Protein AF-A0A288GSU3-F1 (afdb_monomer_lite)

Structure (mmCIF, N/CA/C/O backbone):
data_AF-A0A288GSU3-F1
#
_entry.id   AF-A0A288GSU3-F1
#
loop_
_atom_site.group_PDB
_atom_site.id
_atom_site.type_symbol
_atom_site.label_atom_id
_atom_site.label_alt_id
_atom_site.label_comp_id
_atom_site.label_asym_id
_atom_site.label_entity_id
_atom_site.label_seq_id
_atom_site.pdbx_PDB_ins_code
_atom_site.Cartn_x
_atom_site.Cartn_y
_atom_site.Cartn_z
_atom_site.occupancy
_atom_site.B_iso_or_equiv
_atom_site.auth_seq_id
_atom_site.auth_comp_id
_atom_site.auth_asym_id
_atom_site.auth_atom_id
_atom_site.pdbx_PDB_model_num
ATOM 1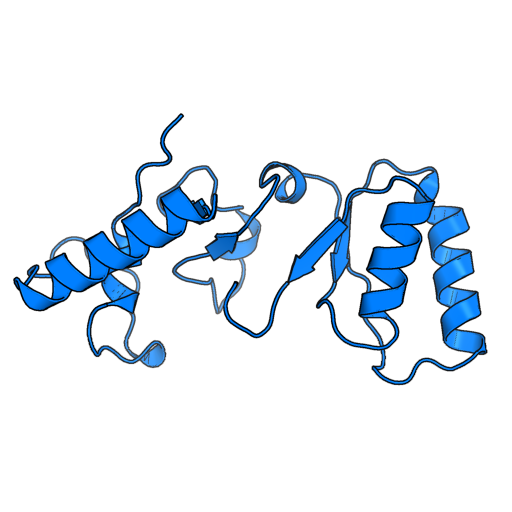 N N . MET A 1 1 ? -7.858 -5.403 -21.710 1.00 29.98 1 MET A N 1
ATOM 2 C CA . MET A 1 1 ? -7.181 -4.392 -22.547 1.00 29.98 1 MET A CA 1
ATOM 3 C C . MET A 1 1 ? -5.719 -4.444 -22.146 1.00 29.98 1 MET A C 1
ATOM 5 O O . MET A 1 1 ? -5.444 -4.229 -20.976 1.00 29.98 1 MET A O 1
ATOM 9 N N . LEU A 1 2 ? -4.833 -4.913 -23.029 1.00 31.41 2 LEU A N 1
ATOM 10 C CA . LEU A 1 2 ? -3.408 -5.083 -22.721 1.00 31.41 2 LEU A CA 1
ATOM 11 C C . LEU A 1 2 ? -2.833 -3.710 -22.370 1.00 31.41 2 LEU A C 1
ATOM 13 O O . LEU A 1 2 ? -2.720 -2.857 -23.247 1.00 31.41 2 LEU A O 1
ATOM 17 N N . MET A 1 3 ? -2.543 -3.486 -21.086 1.00 39.78 3 MET A N 1
ATOM 18 C CA . MET A 1 3 ? -1.780 -2.323 -20.653 1.00 39.78 3 MET A CA 1
ATOM 19 C C . MET A 1 3 ? -0.455 -2.364 -21.410 1.00 39.78 3 MET A C 1
ATOM 21 O O . MET A 1 3 ? 0.293 -3.337 -21.323 1.00 39.78 3 MET A O 1
ATOM 25 N N . SER A 1 4 ? -0.229 -1.347 -22.236 1.00 42.09 4 SER A N 1
ATOM 26 C CA . SER A 1 4 ? 1.038 -1.137 -22.921 1.00 42.09 4 SER A CA 1
ATOM 27 C C . SER A 1 4 ? 2.122 -1.084 -21.848 1.00 42.09 4 SER A C 1
ATOM 29 O O . SER A 1 4 ? 2.159 -0.125 -21.087 1.00 42.09 4 SER A O 1
ATOM 31 N N . PHE A 1 5 ? 2.969 -2.116 -21.755 1.00 50.28 5 PHE A N 1
ATOM 32 C CA . PHE A 1 5 ? 4.137 -2.127 -20.873 1.00 50.28 5 PHE A CA 1
ATOM 33 C C . PHE A 1 5 ? 5.085 -1.014 -21.332 1.00 50.28 5 PHE A C 1
ATOM 35 O O . PHE A 1 5 ? 5.924 -1.199 -22.216 1.00 50.28 5 PHE A O 1
ATOM 42 N N . SER A 1 6 ? 4.871 0.173 -20.781 1.00 48.19 6 SER A N 1
ATOM 43 C CA . SER A 1 6 ? 5.538 1.413 -21.138 1.00 48.19 6 SER A CA 1
ATOM 44 C C . SER A 1 6 ? 7.033 1.353 -20.821 1.00 48.19 6 SER A C 1
ATOM 46 O O . SER A 1 6 ? 7.544 0.504 -20.081 1.00 48.19 6 SER A O 1
ATOM 48 N N . LYS A 1 7 ? 7.768 2.271 -21.453 1.00 45.38 7 LYS A N 1
ATOM 49 C CA . LYS A 1 7 ? 9.229 2.273 -21.551 1.00 45.38 7 LYS A CA 1
ATOM 50 C C . LYS A 1 7 ? 9.975 2.354 -20.202 1.00 45.38 7 LYS A C 1
ATOM 52 O O . LYS A 1 7 ? 11.188 2.186 -20.177 1.00 45.38 7 LYS A O 1
ATOM 57 N N . ALA A 1 8 ? 9.325 2.560 -19.057 1.00 48.03 8 ALA A N 1
ATOM 58 C CA . ALA A 1 8 ? 10.066 2.624 -17.793 1.00 48.03 8 ALA A CA 1
ATOM 59 C C . ALA A 1 8 ? 10.455 1.241 -17.223 1.00 48.03 8 ALA A C 1
ATOM 61 O O . ALA A 1 8 ? 11.433 1.153 -16.480 1.00 48.03 8 ALA A O 1
ATOM 62 N N . MET A 1 9 ? 9.802 0.149 -17.654 1.00 49.06 9 MET A N 1
ATOM 63 C CA . MET A 1 9 ? 10.246 -1.233 -17.372 1.00 49.06 9 MET A CA 1
ATOM 64 C C . MET A 1 9 ? 11.693 -1.497 -17.827 1.00 49.06 9 MET A C 1
ATOM 66 O O . MET A 1 9 ? 12.380 -2.355 -17.270 1.00 49.06 9 MET A O 1
ATOM 70 N N . TYR A 1 10 ? 12.180 -0.738 -18.816 1.00 53.28 10 TYR A N 1
ATOM 71 C CA . TYR A 1 10 ? 13.534 -0.865 -19.351 1.00 53.28 10 TYR A CA 1
ATOM 72 C C . TYR A 1 10 ? 14.632 -0.524 -18.327 1.00 53.28 10 TYR A C 1
ATOM 74 O O . TYR A 1 10 ? 15.708 -1.117 -18.378 1.00 53.28 10 TYR A O 1
ATOM 82 N N . TYR A 1 11 ? 14.363 0.351 -17.353 1.00 49.72 11 TYR A N 1
ATOM 83 C CA . TYR A 1 11 ? 15.368 0.781 -16.374 1.00 49.72 11 TYR A CA 1
ATOM 84 C C . TYR A 1 11 ? 15.712 -0.265 -15.319 1.00 49.72 11 TYR A C 1
ATOM 86 O O . TYR A 1 11 ? 16.853 -0.325 -14.869 1.00 49.72 11 TYR A O 1
ATOM 94 N N . SER A 1 12 ? 14.755 -1.123 -14.957 1.00 46.75 12 SER A N 1
ATOM 95 C CA . SER A 1 12 ? 14.984 -2.202 -13.988 1.00 46.75 12 SER A CA 1
ATOM 96 C C . SER A 1 12 ? 15.883 -3.317 -14.542 1.00 46.75 12 SER A C 1
ATOM 98 O O . SER A 1 12 ? 16.380 -4.134 -13.769 1.00 46.75 12 SER A O 1
ATOM 100 N N . ALA A 1 13 ? 16.054 -3.395 -15.867 1.00 43.34 13 ALA A N 1
ATOM 101 C CA . ALA A 1 13 ? 16.795 -4.460 -16.543 1.00 43.34 13 ALA A CA 1
ATOM 102 C C . ALA A 1 13 ? 18.254 -4.087 -16.871 1.00 43.34 13 ALA A C 1
ATOM 104 O O . ALA A 1 13 ? 19.098 -4.977 -17.041 1.00 43.34 13 ALA A O 1
ATOM 105 N N . SER A 1 14 ? 18.552 -2.792 -16.969 1.00 47.44 14 SER A N 1
ATOM 106 C CA . SER A 1 14 ? 19.911 -2.255 -17.062 1.00 47.44 14 SER A CA 1
ATOM 107 C C . SER A 1 14 ? 20.579 -2.243 -15.684 1.00 47.44 14 SER A C 1
ATOM 109 O O . SER A 1 14 ? 19.908 -1.964 -14.697 1.00 47.44 14 SER A O 1
ATOM 111 N N . ASP A 1 15 ? 21.890 -2.494 -15.602 1.00 54.81 15 ASP A N 1
ATOM 112 C CA . ASP A 1 15 ? 22.685 -2.464 -14.354 1.00 54.81 15 ASP A CA 1
ATOM 113 C C . ASP A 1 15 ? 22.872 -1.030 -13.789 1.00 54.81 15 ASP A C 1
ATOM 115 O O . ASP A 1 15 ? 23.926 -0.672 -13.268 1.00 54.81 15 ASP A O 1
ATOM 119 N N . ILE A 1 16 ? 21.855 -0.179 -13.933 1.00 53.25 16 ILE A N 1
ATOM 120 C CA . ILE A 1 16 ? 21.817 1.206 -13.472 1.00 53.25 16 ILE A CA 1
ATOM 121 C C . ILE A 1 16 ? 21.302 1.202 -12.035 1.00 53.25 16 ILE A C 1
ATOM 123 O O . ILE A 1 16 ? 20.262 0.610 -11.733 1.00 53.25 16 ILE A O 1
ATOM 127 N N . LYS A 1 17 ? 22.007 1.878 -11.123 1.00 50.41 17 LYS A N 1
ATOM 128 C CA . LYS A 1 17 ? 21.503 2.033 -9.752 1.00 50.41 17 LYS A CA 1
ATOM 129 C C . LYS A 1 17 ? 20.256 2.912 -9.775 1.00 50.41 17 LYS A C 1
ATOM 131 O O . LYS A 1 17 ? 20.236 3.934 -10.449 1.00 50.41 17 LYS A O 1
ATOM 136 N N . ILE A 1 18 ? 19.243 2.587 -8.969 1.00 50.94 18 ILE A N 1
ATOM 137 C CA . ILE A 1 18 ? 18.005 3.389 -8.865 1.00 50.94 18 ILE A CA 1
ATOM 138 C C . ILE A 1 18 ? 18.305 4.875 -8.573 1.00 50.94 18 ILE A C 1
ATOM 140 O O . ILE A 1 18 ? 17.615 5.755 -9.075 1.00 50.94 18 ILE A O 1
ATOM 144 N N . SER A 1 19 ? 19.378 5.164 -7.827 1.00 50.50 19 SER A N 1
ATOM 145 C CA . SER A 1 19 ? 19.860 6.524 -7.533 1.00 50.50 19 SER A CA 1
ATOM 146 C C . SER A 1 19 ? 20.365 7.311 -8.748 1.00 50.50 19 SER A C 1
ATOM 148 O O . SER A 1 19 ? 20.511 8.526 -8.674 1.00 50.50 19 SER A O 1
ATOM 150 N N . GLU A 1 20 ? 20.699 6.625 -9.837 1.00 47.84 20 GLU A N 1
ATOM 151 C CA . GLU A 1 20 ? 21.232 7.199 -11.078 1.00 47.84 20 GLU A CA 1
ATOM 152 C C . GLU A 1 20 ? 20.132 7.417 -12.124 1.00 47.84 20 GLU A C 1
ATOM 154 O O . GLU A 1 20 ? 20.369 8.063 -13.148 1.00 47.84 20 GLU A O 1
ATOM 159 N N . LEU A 1 21 ? 18.920 6.921 -11.854 1.00 52.62 21 LEU A N 1
ATOM 160 C CA . LEU A 1 21 ? 17.750 7.197 -12.670 1.00 52.62 21 LEU A CA 1
ATOM 161 C C . LEU A 1 21 ? 17.436 8.694 -12.586 1.00 52.62 21 LEU A C 1
ATOM 163 O O . LEU A 1 21 ? 17.254 9.249 -11.502 1.00 52.62 21 LEU A O 1
ATOM 167 N N . ARG A 1 22 ? 17.390 9.349 -13.746 1.00 49.19 22 ARG A N 1
ATOM 168 C CA . ARG A 1 22 ? 16.882 10.715 -13.913 1.00 49.19 22 ARG A CA 1
ATOM 169 C C . ARG A 1 22 ? 15.545 10.650 -14.656 1.00 49.19 22 ARG A C 1
ATOM 171 O O . ARG A 1 22 ? 15.357 9.716 -15.439 1.00 49.19 22 ARG A O 1
ATOM 178 N N . PRO A 1 23 ? 14.645 11.636 -14.476 1.00 43.50 23 PRO A N 1
ATOM 179 C CA . PRO A 1 23 ? 13.498 11.808 -15.359 1.00 43.50 23 PRO A CA 1
ATOM 180 C C . PRO A 1 23 ? 13.979 11.802 -16.812 1.00 43.50 23 PRO A C 1
ATOM 182 O O . PRO A 1 23 ? 14.905 12.532 -17.170 1.00 43.50 23 PRO A O 1
ATOM 185 N N . LEU A 1 24 ? 13.402 10.911 -17.608 1.00 46.25 24 LEU A N 1
ATOM 186 C CA . LEU A 1 24 ? 13.817 10.623 -18.973 1.00 46.25 24 LEU A CA 1
ATOM 187 C C . LEU A 1 24 ? 13.867 11.891 -19.840 1.00 46.25 24 LEU A C 1
ATOM 189 O O . LEU A 1 24 ? 12.851 12.549 -20.045 1.00 46.25 24 LEU A O 1
ATOM 193 N N . GLN A 1 25 ? 15.021 12.158 -20.453 1.00 41.12 25 GLN A N 1
ATOM 194 C CA . GLN A 1 25 ? 15.026 12.693 -21.815 1.00 41.12 25 GLN A CA 1
ATOM 195 C C . GLN A 1 25 ? 14.875 11.479 -22.740 1.00 41.12 25 GLN A C 1
ATOM 197 O O . GLN A 1 25 ? 15.640 10.524 -22.625 1.00 41.12 25 GLN A O 1
ATOM 202 N N . GLN A 1 26 ? 13.858 11.485 -23.605 1.00 40.72 26 GLN A N 1
ATOM 203 C CA . GLN A 1 26 ? 13.357 10.355 -24.410 1.00 40.72 26 GLN A CA 1
ATOM 204 C C . GLN A 1 26 ? 14.391 9.623 -25.302 1.00 40.72 26 GLN A C 1
ATOM 206 O O . GLN A 1 26 ? 14.045 8.621 -25.925 1.00 40.72 26 GLN A O 1
ATOM 211 N N . GLU A 1 27 ? 15.642 10.080 -25.368 1.00 40.09 27 GLU A N 1
ATOM 212 C CA . GLU A 1 27 ? 16.624 9.702 -26.392 1.00 40.09 27 GLU A CA 1
ATOM 213 C C . GLU A 1 27 ? 17.701 8.699 -25.938 1.00 40.09 27 GLU A C 1
ATOM 215 O O . GLU A 1 27 ? 18.537 8.306 -26.747 1.00 40.09 27 GLU A O 1
ATOM 220 N N . MET A 1 28 ? 17.715 8.244 -24.678 1.00 41.97 28 MET A N 1
ATOM 221 C CA . MET A 1 28 ? 18.929 7.629 -24.117 1.00 41.97 28 MET A CA 1
ATOM 222 C C . MET A 1 28 ? 18.744 6.239 -23.484 1.00 41.97 28 MET A C 1
ATOM 224 O O . MET A 1 28 ? 19.145 6.021 -22.345 1.00 41.97 28 MET A O 1
ATOM 228 N N . VAL A 1 29 ? 18.187 5.267 -24.219 1.00 52.47 29 VAL A N 1
ATOM 229 C CA . VAL A 1 29 ? 18.393 3.834 -23.911 1.00 52.47 29 VAL A CA 1
ATOM 230 C C . VAL A 1 29 ? 18.518 3.033 -25.210 1.00 52.47 29 VAL A C 1
ATOM 232 O O . VAL A 1 29 ? 17.532 2.785 -25.900 1.00 52.47 29 VAL A O 1
ATOM 235 N N . VAL A 1 30 ? 19.738 2.602 -25.544 1.00 55.12 30 VAL A N 1
ATOM 236 C CA . VAL A 1 30 ? 19.974 1.617 -26.611 1.00 55.12 30 VAL A CA 1
ATOM 237 C C . VAL A 1 30 ? 19.664 0.230 -26.043 1.00 55.12 30 VAL A C 1
ATOM 239 O O . VAL A 1 30 ? 20.334 -0.217 -25.111 1.00 55.12 30 VAL A O 1
ATOM 242 N N . MET A 1 31 ? 18.652 -0.454 -26.586 1.00 59.31 31 MET A N 1
ATOM 243 C CA . MET A 1 31 ? 18.346 -1.840 -26.212 1.00 59.31 31 MET A CA 1
ATOM 244 C C . MET A 1 31 ? 19.445 -2.759 -26.730 1.00 59.31 31 MET A C 1
ATOM 246 O O . MET A 1 31 ? 19.483 -3.102 -27.907 1.00 59.31 31 MET A O 1
ATOM 250 N N . THR A 1 32 ? 20.349 -3.164 -25.846 1.00 70.25 32 THR A N 1
ATOM 251 C CA . THR A 1 32 ? 21.227 -4.299 -26.135 1.00 70.25 32 THR A CA 1
ATOM 252 C C . THR A 1 32 ? 20.410 -5.591 -26.112 1.00 70.25 32 THR A C 1
ATOM 254 O O . THR A 1 32 ? 19.397 -5.678 -25.412 1.00 70.25 32 THR A O 1
ATOM 257 N N . ASP A 1 33 ? 20.874 -6.629 -26.809 1.00 75.62 33 ASP A N 1
ATOM 258 C CA . ASP A 1 33 ? 20.211 -7.943 -26.813 1.00 75.62 33 ASP A CA 1
ATOM 259 C C . ASP A 1 33 ? 19.992 -8.497 -25.395 1.00 75.62 33 ASP A C 1
ATOM 261 O O . ASP A 1 33 ? 18.981 -9.140 -25.105 1.00 75.62 33 ASP A O 1
ATOM 265 N N . THR A 1 34 ? 20.928 -8.223 -24.482 1.00 74.62 34 THR A N 1
ATOM 266 C CA . THR A 1 34 ? 20.839 -8.627 -23.073 1.00 74.62 34 THR A CA 1
ATOM 267 C C . THR A 1 34 ? 19.698 -7.917 -22.346 1.00 74.62 34 THR A C 1
ATOM 269 O O . THR A 1 34 ? 18.926 -8.567 -21.637 1.00 74.62 34 THR A O 1
ATOM 272 N N . VAL A 1 35 ? 19.560 -6.600 -22.528 1.00 72.06 35 VAL A N 1
ATOM 273 C CA . VAL A 1 35 ? 18.480 -5.810 -21.911 1.00 72.06 35 VAL A CA 1
ATOM 274 C C . VAL A 1 35 ? 17.126 -6.219 -22.489 1.00 72.06 35 VAL A C 1
ATOM 276 O O . VAL A 1 35 ? 16.178 -6.423 -21.731 1.00 72.06 35 VAL A O 1
ATOM 279 N N . GLN A 1 36 ? 17.051 -6.444 -23.804 1.00 73.81 36 GLN A N 1
ATOM 280 C CA . GLN A 1 36 ? 15.825 -6.890 -24.465 1.00 73.81 36 GLN A CA 1
ATOM 281 C C . GLN A 1 36 ? 15.343 -8.247 -23.930 1.00 73.81 36 GLN A C 1
ATOM 283 O O . GLN A 1 36 ? 14.155 -8.421 -23.659 1.00 73.81 36 GLN A O 1
ATOM 288 N N . LYS A 1 37 ? 16.258 -9.206 -23.723 1.00 81.19 37 LYS A N 1
ATOM 289 C CA . LYS A 1 37 ? 15.922 -10.517 -23.141 1.00 81.19 37 LYS A CA 1
ATOM 290 C C . LYS A 1 37 ? 15.365 -10.396 -21.722 1.00 81.19 37 LYS A C 1
ATOM 292 O O . LYS A 1 37 ? 14.346 -11.018 -21.428 1.00 81.19 37 LYS A O 1
ATOM 297 N N . LYS A 1 38 ? 16.001 -9.593 -20.857 1.00 79.06 38 LYS A N 1
ATOM 298 C CA . LYS A 1 38 ? 15.519 -9.344 -19.485 1.00 79.06 38 LYS A CA 1
ATOM 299 C C . LYS A 1 38 ? 14.139 -8.678 -19.489 1.00 79.06 38 LYS A C 1
ATOM 301 O O . LYS A 1 38 ? 13.253 -9.135 -18.777 1.00 79.06 38 LYS A O 1
ATOM 306 N N . TYR A 1 39 ? 13.937 -7.653 -20.319 1.00 79.06 39 TYR A N 1
ATOM 307 C CA . TYR A 1 39 ? 12.642 -6.980 -20.461 1.00 79.06 39 TYR A CA 1
ATOM 308 C C . TYR A 1 39 ? 11.536 -7.964 -20.861 1.00 79.06 39 TYR A C 1
ATOM 310 O O . TYR A 1 39 ? 10.522 -8.053 -20.174 1.00 79.06 39 TYR A O 1
ATOM 318 N N . ASN A 1 40 ? 11.762 -8.758 -21.915 1.00 82.88 40 ASN A N 1
ATOM 319 C CA . ASN A 1 40 ? 10.783 -9.741 -22.382 1.00 82.88 40 ASN A CA 1
ATOM 320 C C . ASN A 1 40 ? 10.440 -10.760 -21.286 1.00 82.88 40 ASN A C 1
ATOM 322 O O . ASN A 1 40 ? 9.277 -11.118 -21.128 1.00 82.88 40 ASN A O 1
ATOM 326 N N . HIS A 1 41 ? 11.437 -11.197 -20.507 1.00 86.12 41 HIS A N 1
ATOM 327 C CA . HIS A 1 41 ? 11.218 -12.106 -19.385 1.00 86.12 41 HIS A CA 1
ATOM 328 C C . HIS A 1 41 ? 10.311 -11.487 -18.314 1.00 86.12 41 HIS A C 1
ATOM 330 O O . HIS A 1 41 ? 9.369 -12.137 -17.872 1.00 86.12 41 HIS A O 1
ATOM 336 N N . ILE A 1 42 ? 10.566 -10.239 -17.904 1.00 84.38 42 ILE A N 1
ATOM 337 C CA . ILE A 1 42 ? 9.758 -9.577 -16.869 1.00 84.38 42 ILE A CA 1
ATOM 338 C C . ILE A 1 42 ? 8.332 -9.330 -17.376 1.00 84.38 42 ILE A C 1
ATOM 340 O O . ILE A 1 42 ? 7.377 -9.587 -16.651 1.00 84.38 42 ILE A O 1
ATOM 344 N N . VAL A 1 43 ? 8.172 -8.886 -18.627 1.00 84.25 43 VAL A N 1
ATOM 345 C CA . VAL A 1 43 ? 6.848 -8.695 -19.239 1.00 84.25 43 VAL A CA 1
ATOM 346 C C . VAL A 1 43 ? 6.067 -10.007 -19.271 1.00 84.25 43 VAL A C 1
ATOM 348 O O . VAL A 1 43 ? 4.903 -10.022 -18.876 1.00 84.25 43 VAL A O 1
ATOM 351 N N . GLN A 1 44 ? 6.705 -11.106 -19.685 1.00 88.56 44 GLN A N 1
ATOM 352 C CA . GLN A 1 44 ? 6.069 -12.421 -19.689 1.00 88.56 44 GLN A CA 1
ATOM 353 C C . GLN A 1 44 ? 5.669 -12.845 -18.272 1.00 88.56 44 GLN A C 1
ATOM 355 O O . GLN A 1 44 ? 4.526 -13.232 -18.054 1.00 88.56 44 GLN A O 1
ATOM 360 N N . TRP A 1 45 ? 6.562 -12.685 -17.290 1.00 89.88 45 TRP A N 1
ATOM 361 C CA . TRP A 1 45 ? 6.256 -12.988 -15.891 1.00 89.88 45 TRP A CA 1
ATOM 362 C C . TRP A 1 45 ? 5.068 -12.165 -15.372 1.00 89.88 45 TRP A C 1
ATOM 364 O O . TRP A 1 45 ? 4.165 -12.717 -14.747 1.00 89.88 45 TRP A O 1
ATOM 374 N N . CYS A 1 46 ? 5.014 -10.863 -15.673 1.00 89.25 46 CYS A N 1
ATOM 375 C CA . CYS A 1 46 ? 3.893 -10.008 -15.288 1.00 89.25 46 CYS A CA 1
ATOM 376 C C . CYS A 1 46 ? 2.572 -10.488 -15.904 1.00 89.25 46 CYS A C 1
ATOM 378 O O . CYS A 1 46 ? 1.559 -10.548 -15.207 1.00 89.25 46 CYS A O 1
ATOM 380 N N . GLN A 1 47 ? 2.580 -10.867 -17.185 1.00 88.31 47 GLN A N 1
ATOM 381 C CA . GLN A 1 47 ? 1.404 -11.420 -17.862 1.00 88.31 47 GLN A CA 1
ATOM 382 C C . GLN A 1 47 ? 0.952 -12.732 -17.210 1.00 88.31 47 GLN A C 1
ATOM 384 O O . GLN A 1 47 ? -0.215 -12.853 -16.833 1.00 88.31 47 GLN A O 1
ATOM 389 N N . ASP A 1 48 ? 1.880 -13.666 -17.001 1.00 93.50 48 ASP A N 1
ATOM 390 C CA . ASP A 1 48 ? 1.606 -14.979 -16.414 1.00 93.50 48 ASP A CA 1
ATOM 391 C C . ASP A 1 48 ? 1.058 -14.858 -14.981 1.00 93.50 48 ASP A C 1
ATOM 393 O O . ASP A 1 48 ? 0.160 -15.600 -14.584 1.00 93.50 48 ASP A O 1
ATOM 397 N N . GLN A 1 49 ? 1.559 -13.893 -14.201 1.00 92.44 49 GLN A N 1
ATOM 398 C CA . GLN A 1 49 ? 1.149 -13.667 -12.810 1.00 92.44 49 GLN A CA 1
ATOM 399 C C . GLN A 1 49 ? -0.035 -12.704 -12.646 1.00 92.44 49 GLN A C 1
ATOM 401 O O . GLN A 1 49 ? -0.481 -12.481 -11.511 1.00 92.44 49 GLN A O 1
ATOM 406 N N . SER A 1 50 ? -0.564 -12.156 -13.748 1.00 90.56 50 SER A N 1
ATOM 407 C CA . SER A 1 50 ? -1.589 -11.099 -13.746 1.00 90.56 50 SER A CA 1
ATOM 408 C C . SER A 1 50 ? -1.185 -9.879 -12.905 1.00 90.56 50 SER A C 1
ATOM 410 O O . SER A 1 50 ? -1.984 -9.326 -12.147 1.00 90.56 50 SER A O 1
ATOM 412 N N . VAL A 1 51 ? 0.082 -9.487 -13.023 1.00 90.50 51 VAL A N 1
ATOM 413 C CA . VAL A 1 51 ? 0.659 -8.286 -12.419 1.00 90.50 51 VAL A CA 1
ATOM 414 C C . VAL A 1 51 ? 0.649 -7.178 -13.464 1.00 90.50 51 VAL A C 1
ATOM 416 O O . VAL A 1 51 ? 1.136 -7.359 -14.580 1.00 90.50 51 VAL A O 1
ATOM 419 N N . PHE A 1 52 ? 0.111 -6.018 -13.105 1.00 86.81 52 PHE A N 1
ATOM 420 C CA . PHE A 1 52 ? 0.254 -4.819 -13.917 1.00 86.81 52 PHE A CA 1
ATOM 421 C C . PHE A 1 52 ? 1.536 -4.078 -13.539 1.00 86.81 52 PHE A C 1
ATOM 423 O O . PHE A 1 52 ? 1.975 -4.116 -12.388 1.00 86.81 52 PHE A O 1
ATOM 430 N N . ALA A 1 53 ? 2.104 -3.376 -14.513 1.00 85.25 53 ALA A N 1
ATOM 431 C CA . ALA A 1 53 ? 3.171 -2.410 -14.311 1.00 85.25 53 ALA A CA 1
ATOM 432 C C . ALA A 1 53 ? 2.719 -1.068 -14.890 1.00 85.25 53 ALA A C 1
ATOM 434 O O . ALA A 1 53 ? 2.155 -1.030 -15.983 1.00 85.25 53 ALA A O 1
ATOM 435 N N . SER A 1 54 ? 2.935 0.018 -14.154 1.00 82.94 54 SER A N 1
ATOM 436 C CA . SER A 1 54 ? 2.515 1.359 -14.558 1.00 82.94 54 SER A CA 1
ATOM 437 C C . SER A 1 54 ? 3.573 2.400 -14.211 1.00 82.94 54 SER A C 1
ATOM 439 O O . SER A 1 54 ? 4.280 2.289 -13.210 1.00 82.94 54 SER A O 1
ATOM 441 N N . THR A 1 55 ? 3.686 3.415 -15.055 1.00 83.19 55 THR A N 1
ATOM 442 C CA . THR A 1 55 ? 4.719 4.450 -15.042 1.00 83.19 55 THR A CA 1
ATOM 443 C C . THR A 1 55 ? 4.073 5.818 -15.193 1.00 83.19 55 THR A C 1
ATOM 445 O O . THR A 1 55 ? 2.917 5.923 -15.587 1.00 83.19 55 THR A O 1
ATOM 448 N N . ALA A 1 56 ? 4.825 6.891 -14.962 1.00 80.19 56 ALA A N 1
ATOM 449 C CA . ALA A 1 56 ? 4.320 8.248 -15.146 1.00 80.19 56 ALA A CA 1
ATOM 450 C C . ALA A 1 56 ? 3.801 8.554 -16.577 1.00 80.19 56 ALA A C 1
ATOM 452 O O . ALA A 1 56 ? 3.143 9.572 -16.765 1.00 80.19 56 ALA A O 1
ATOM 453 N N . ASP A 1 57 ? 4.020 7.709 -17.579 1.00 77.12 57 ASP A N 1
ATOM 454 C CA . ASP A 1 57 ? 3.435 7.911 -18.911 1.00 77.12 57 ASP A CA 1
ATOM 455 C C . ASP A 1 57 ? 2.082 7.197 -19.095 1.00 77.12 57 ASP A C 1
ATOM 457 O O . ASP A 1 57 ? 1.414 7.404 -20.104 1.00 77.12 57 ASP A O 1
ATOM 461 N N . ASP A 1 58 ? 1.658 6.380 -18.127 1.00 79.12 58 ASP A N 1
ATOM 462 C CA . ASP A 1 58 ? 0.424 5.599 -18.199 1.00 79.12 58 ASP A CA 1
ATOM 463 C C . ASP A 1 58 ? -0.727 6.275 -17.442 1.00 79.12 58 ASP A C 1
ATOM 465 O O . ASP A 1 58 ? -0.549 6.800 -16.338 1.00 79.12 58 ASP A O 1
ATOM 469 N N . ASP A 1 59 ? -1.942 6.172 -17.986 1.00 76.50 59 ASP A N 1
ATOM 470 C CA . ASP A 1 59 ? -3.164 6.695 -17.352 1.00 76.50 59 ASP A CA 1
ATOM 471 C C . ASP A 1 59 ? -3.460 6.026 -16.000 1.00 76.50 59 ASP A C 1
ATOM 473 O O . ASP A 1 59 ? -3.976 6.659 -15.080 1.00 76.50 59 ASP A O 1
ATOM 477 N N . ALA A 1 60 ? -3.080 4.753 -15.853 1.00 76.75 60 ALA A N 1
ATOM 478 C CA . ALA A 1 60 ? -3.244 3.988 -14.616 1.00 76.75 60 ALA A CA 1
ATOM 479 C C . ALA A 1 60 ? -2.283 4.419 -13.490 1.00 76.75 60 ALA A C 1
ATOM 481 O O . ALA A 1 60 ? -2.415 3.967 -12.350 1.00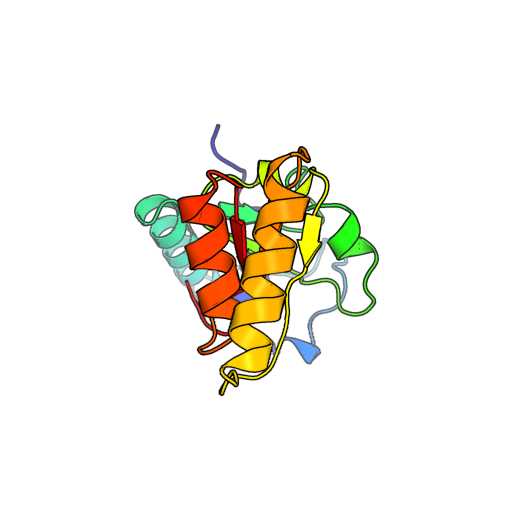 76.75 60 ALA A O 1
ATOM 482 N N . TYR A 1 61 ? -1.314 5.296 -13.777 1.00 84.50 61 TYR A N 1
ATOM 483 C CA . TYR A 1 61 ? -0.390 5.800 -12.772 1.00 84.50 61 TYR A CA 1
ATOM 484 C C . TYR A 1 61 ? -1.040 6.921 -11.970 1.00 84.50 61 TYR A C 1
ATOM 486 O O . TYR A 1 61 ? -1.111 8.082 -12.396 1.00 84.50 61 TYR A O 1
ATOM 494 N N . HIS A 1 62 ? -1.500 6.561 -10.773 1.00 86.56 62 HIS A N 1
ATOM 495 C CA . HIS A 1 62 ? -2.275 7.451 -9.923 1.00 86.56 62 HIS A CA 1
ATOM 496 C C . HIS A 1 62 ? -1.548 8.780 -9.646 1.00 86.56 62 HIS A C 1
ATOM 498 O O . HIS A 1 62 ? -0.396 8.809 -9.204 1.00 86.56 62 HIS A O 1
ATOM 504 N N . PHE A 1 63 ? -2.245 9.906 -9.842 1.00 85.06 63 PHE A N 1
ATOM 505 C CA . PHE A 1 63 ? -1.648 11.248 -9.795 1.00 85.06 63 PHE A CA 1
ATOM 506 C C . PHE A 1 63 ? -0.932 11.566 -8.470 1.00 85.06 63 PHE A C 1
ATOM 508 O O . PHE A 1 63 ? 0.065 12.282 -8.481 1.00 85.06 63 PHE A O 1
ATOM 515 N N . LYS A 1 64 ? -1.395 11.011 -7.336 1.00 86.12 64 LYS A N 1
ATOM 516 C CA . LYS A 1 64 ? -0.752 11.197 -6.017 1.00 86.12 64 LYS A CA 1
ATOM 517 C C . LYS A 1 64 ? 0.703 10.722 -5.995 1.00 86.12 64 LYS A C 1
ATOM 519 O O . LYS A 1 64 ? 1.506 11.317 -5.285 1.00 86.12 64 LYS A O 1
ATOM 524 N N . PHE A 1 65 ? 1.072 9.710 -6.783 1.00 87.06 65 PHE A N 1
ATOM 525 C CA . PHE A 1 65 ? 2.468 9.277 -6.869 1.00 87.06 65 PHE A CA 1
ATOM 526 C C . PHE A 1 65 ? 3.360 10.357 -7.491 1.00 87.06 65 PHE A C 1
ATOM 528 O O . PHE A 1 65 ? 4.476 10.558 -7.034 1.00 87.06 65 PHE A O 1
ATOM 535 N N . ARG A 1 66 ? 2.837 11.141 -8.442 1.00 83.12 66 ARG A N 1
ATOM 536 C CA . ARG A 1 66 ? 3.568 12.251 -9.083 1.00 83.12 66 ARG A CA 1
ATOM 537 C C . ARG A 1 66 ? 3.817 13.429 -8.140 1.00 83.12 66 ARG A C 1
ATOM 539 O O . ARG A 1 66 ? 4.640 14.286 -8.437 1.00 83.12 66 ARG A O 1
ATOM 546 N N . GLN A 1 67 ? 3.062 13.509 -7.045 1.00 86.88 67 GLN A N 1
ATOM 547 C CA . GLN A 1 67 ? 3.110 14.625 -6.099 1.00 86.88 67 GLN A CA 1
ATOM 548 C C . GLN A 1 67 ? 4.161 14.432 -5.000 1.00 86.88 67 GLN A C 1
ATOM 550 O O . GLN A 1 67 ? 4.481 15.391 -4.299 1.00 86.88 67 GLN A O 1
ATOM 555 N N . ILE A 1 68 ? 4.700 13.220 -4.835 1.00 85.81 68 ILE A N 1
ATOM 556 C CA . ILE A 1 68 ? 5.753 12.953 -3.852 1.00 85.81 68 ILE A CA 1
ATOM 557 C C . ILE A 1 68 ? 7.138 13.172 -4.471 1.00 85.81 68 ILE A C 1
ATOM 559 O O . ILE A 1 68 ? 7.379 12.844 -5.631 1.00 85.81 68 ILE A O 1
ATOM 563 N N . SER A 1 69 ? 8.068 13.723 -3.685 1.00 82.38 69 SER A N 1
ATOM 564 C CA . SER A 1 69 ? 9.427 14.058 -4.144 1.00 82.38 69 SER A CA 1
ATOM 565 C C . SER A 1 69 ? 10.210 12.839 -4.638 1.00 82.38 69 SER A C 1
ATOM 567 O O . SER A 1 69 ? 11.034 12.953 -5.541 1.00 82.38 69 SER A O 1
ATOM 569 N N . SER A 1 70 ? 9.926 11.668 -4.072 1.00 82.56 70 SER A N 1
ATOM 570 C CA . SER A 1 70 ? 10.476 10.373 -4.467 1.00 82.56 70 SER A CA 1
ATOM 571 C C . SER A 1 70 ? 9.448 9.549 -5.253 1.00 82.56 70 SER A C 1
ATOM 573 O O . SER A 1 70 ? 9.160 8.408 -4.887 1.00 82.56 70 SER A O 1
ATOM 575 N N . SER A 1 71 ? 8.846 10.146 -6.289 1.00 83.19 71 SER A N 1
ATOM 576 C CA . SER A 1 71 ? 7.870 9.476 -7.161 1.00 83.19 71 SER A CA 1
ATOM 577 C C . SER A 1 71 ? 8.454 8.164 -7.707 1.00 83.19 71 SER A C 1
ATOM 579 O O . SER A 1 71 ? 9.526 8.188 -8.316 1.00 83.19 71 SER A O 1
ATOM 581 N N . PRO A 1 72 ? 7.784 7.014 -7.517 1.00 83.00 72 PRO A N 1
ATOM 582 C CA . PRO A 1 72 ? 8.288 5.733 -7.996 1.00 83.00 72 PRO A CA 1
ATOM 583 C C . PRO A 1 72 ? 8.284 5.693 -9.524 1.00 83.00 72 PRO A C 1
ATOM 585 O O . PRO A 1 72 ? 7.269 5.988 -10.146 1.00 83.00 72 PRO A O 1
ATOM 588 N N . TYR A 1 73 ? 9.391 5.292 -10.148 1.00 80.25 73 TYR A N 1
ATOM 589 C CA . TYR A 1 73 ? 9.474 5.220 -11.613 1.00 80.25 73 TYR A CA 1
ATOM 590 C C . TYR A 1 73 ? 8.491 4.212 -12.221 1.00 80.25 73 TYR A C 1
ATOM 592 O O . TYR A 1 73 ? 7.899 4.472 -13.267 1.00 80.25 73 TYR A O 1
ATOM 600 N N . VAL A 1 74 ? 8.319 3.074 -11.546 1.00 82.38 74 VAL A N 1
ATOM 601 C CA . VAL A 1 74 ? 7.396 2.001 -11.919 1.00 82.38 74 VAL A CA 1
ATOM 602 C C . VAL A 1 74 ? 6.659 1.550 -10.664 1.00 82.38 74 VAL A C 1
ATOM 604 O O . VAL A 1 74 ? 7.276 1.358 -9.617 1.00 82.38 74 VAL A O 1
ATOM 607 N N . ILE A 1 75 ? 5.350 1.361 -10.778 1.00 85.75 75 ILE A N 1
ATOM 608 C CA . ILE A 1 75 ? 4.521 0.660 -9.802 1.00 85.75 75 ILE A CA 1
ATOM 609 C C . ILE A 1 75 ? 4.155 -0.695 -10.386 1.00 85.75 75 ILE A C 1
ATOM 611 O O . ILE A 1 75 ? 3.598 -0.762 -11.480 1.00 85.75 75 ILE A O 1
ATOM 615 N N . TYR A 1 76 ? 4.429 -1.753 -9.630 1.00 89.44 76 TYR A N 1
ATOM 616 C CA . TYR A 1 76 ? 3.871 -3.072 -9.884 1.00 89.44 76 TYR A CA 1
ATOM 617 C C . TYR A 1 76 ? 2.703 -3.309 -8.939 1.00 89.44 76 TYR A C 1
ATOM 619 O O . TYR A 1 76 ? 2.761 -2.928 -7.769 1.00 89.44 76 TYR A O 1
ATOM 627 N N . GLY A 1 77 ? 1.656 -3.958 -9.426 1.00 90.75 77 GLY A N 1
ATOM 628 C CA . GLY A 1 77 ? 0.517 -4.298 -8.590 1.00 90.75 77 GLY A CA 1
ATOM 629 C C . GLY A 1 77 ? -0.257 -5.490 -9.116 1.00 90.75 77 GLY A C 1
ATOM 630 O O . GLY A 1 77 ? -0.172 -5.857 -10.287 1.00 90.75 77 GLY A O 1
ATOM 631 N N . LYS A 1 78 ? -1.032 -6.101 -8.225 1.00 92.31 78 LYS A N 1
ATOM 632 C CA . LYS A 1 78 ? -1.932 -7.207 -8.537 1.00 92.31 78 LYS A CA 1
ATOM 633 C C . LYS A 1 78 ? -3.299 -6.919 -7.935 1.00 92.31 78 LYS A C 1
ATOM 635 O O . LYS A 1 78 ? -3.390 -6.488 -6.789 1.00 92.31 78 LYS A O 1
ATOM 640 N N . GLY A 1 79 ? -4.355 -7.163 -8.707 1.00 92.75 79 GLY A N 1
ATOM 641 C CA . GLY A 1 79 ? -5.733 -6.877 -8.308 1.00 92.75 79 GLY A CA 1
ATOM 642 C C . GLY A 1 79 ? -6.295 -5.622 -8.974 1.00 92.75 79 GLY A C 1
ATOM 643 O O . GLY A 1 79 ? -5.960 -5.313 -10.116 1.00 92.75 79 GLY A O 1
ATOM 644 N N . ASN A 1 80 ? -7.198 -4.930 -8.279 1.00 91.75 80 ASN A N 1
ATOM 645 C CA . ASN A 1 80 ? -7.961 -3.822 -8.846 1.00 91.75 80 ASN A CA 1
ATOM 646 C C . ASN A 1 80 ? -7.265 -2.467 -8.627 1.00 91.75 80 ASN A C 1
ATOM 648 O O . ASN A 1 80 ? -7.332 -1.902 -7.536 1.00 91.75 80 ASN A O 1
ATOM 652 N N . VAL A 1 81 ? -6.640 -1.930 -9.680 1.00 87.44 81 VAL A N 1
ATOM 653 C CA . VAL A 1 81 ? -5.950 -0.627 -9.650 1.00 87.44 81 VAL A CA 1
ATOM 654 C C . VAL A 1 81 ? -6.901 0.554 -9.412 1.00 87.44 81 VAL A C 1
ATOM 656 O O . VAL A 1 81 ? -6.501 1.548 -8.808 1.00 87.44 81 VAL A O 1
ATOM 659 N N . GLU A 1 82 ? -8.180 0.422 -9.777 1.00 89.44 82 GLU A N 1
ATOM 660 C CA . GLU A 1 82 ? -9.187 1.484 -9.628 1.00 89.44 82 GLU A CA 1
ATOM 661 C C . GLU A 1 82 ? -9.422 1.879 -8.163 1.00 89.44 82 GLU A C 1
ATOM 663 O O . GLU A 1 82 ? -9.865 2.991 -7.873 1.00 89.44 82 GLU A O 1
ATOM 668 N N . LEU A 1 83 ? -9.076 1.002 -7.210 1.00 93.19 83 LEU A N 1
ATOM 669 C CA . LEU A 1 83 ? -9.158 1.304 -5.779 1.00 93.19 83 LEU A CA 1
ATOM 670 C C . LEU A 1 83 ? -8.285 2.504 -5.379 1.00 93.19 83 LEU A C 1
ATOM 672 O O . LEU A 1 83 ? -8.615 3.201 -4.420 1.00 93.19 83 LEU A O 1
ATOM 676 N N . LEU A 1 84 ? -7.211 2.793 -6.126 1.00 90.44 84 LEU A N 1
ATOM 677 C CA . LEU A 1 84 ? -6.347 3.948 -5.870 1.00 90.44 84 LEU A CA 1
ATOM 678 C C . LEU A 1 84 ? -7.070 5.292 -6.062 1.00 90.44 84 LEU A C 1
ATOM 680 O O . LEU A 1 84 ? -6.665 6.285 -5.459 1.00 90.44 84 LEU A O 1
ATOM 684 N N . HIS A 1 85 ? -8.145 5.316 -6.855 1.00 90.19 85 HIS A N 1
ATOM 685 C CA . HIS A 1 85 ? -8.929 6.516 -7.156 1.00 90.19 85 HIS A CA 1
ATOM 686 C C . HIS A 1 85 ? -10.043 6.797 -6.134 1.00 90.19 85 HIS A C 1
ATOM 688 O O . HIS A 1 85 ? -10.730 7.814 -6.237 1.00 90.19 85 HIS A O 1
ATOM 694 N N . GLN A 1 86 ? -10.238 5.918 -5.148 1.00 93.12 86 GLN A N 1
ATOM 695 C CA . GLN A 1 86 ? -11.259 6.085 -4.114 1.00 93.12 86 GLN A CA 1
ATOM 696 C C . GLN A 1 86 ? -10.752 6.905 -2.914 1.00 93.12 86 GLN A C 1
ATOM 698 O O . GLN A 1 86 ? -9.592 7.322 -2.837 1.00 93.12 86 GLN A O 1
ATOM 703 N N . ASN A 1 87 ? -11.641 7.153 -1.948 1.00 95.06 87 ASN A N 1
ATOM 704 C CA . ASN A 1 87 ? -11.247 7.702 -0.654 1.00 95.06 87 ASN A CA 1
ATOM 705 C C . ASN A 1 87 ? -10.444 6.646 0.104 1.00 95.06 87 ASN A C 1
ATOM 707 O O . ASN A 1 87 ? -10.960 5.568 0.378 1.00 95.06 87 ASN A O 1
ATOM 711 N N . ILE A 1 88 ? -9.193 6.955 0.437 1.00 96.12 88 ILE A N 1
ATOM 712 C CA . ILE A 1 88 ? -8.270 5.999 1.052 1.00 96.12 88 ILE A CA 1
ATOM 713 C C . ILE A 1 88 ? -8.027 6.372 2.512 1.00 96.12 88 ILE A C 1
ATOM 715 O O . ILE A 1 88 ? -7.621 7.498 2.806 1.00 96.12 88 ILE A O 1
ATOM 719 N N . LEU A 1 89 ? -8.213 5.403 3.407 1.00 97.69 89 LEU A N 1
ATOM 720 C CA . LEU A 1 89 ? -7.810 5.460 4.805 1.00 97.69 89 LEU A CA 1
ATOM 721 C C . LEU A 1 89 ? -6.530 4.642 5.003 1.00 97.69 89 LEU A C 1
ATOM 723 O O . LEU A 1 89 ? -6.552 3.413 4.948 1.00 97.69 89 LEU A O 1
ATOM 727 N N . ALA A 1 90 ? -5.414 5.322 5.254 1.00 97.56 90 ALA A N 1
ATOM 728 C CA . ALA A 1 90 ? -4.179 4.654 5.649 1.00 97.56 90 ALA A CA 1
ATOM 729 C C . ALA A 1 90 ? -4.234 4.273 7.130 1.00 97.56 90 ALA A C 1
ATOM 731 O O . ALA A 1 90 ? -4.438 5.135 7.985 1.00 97.56 90 ALA A O 1
ATOM 732 N N . VAL A 1 91 ? -4.029 2.990 7.428 1.00 97.94 91 VAL A N 1
ATOM 733 C CA . VAL A 1 91 ? -3.963 2.469 8.797 1.00 97.94 91 VAL A CA 1
ATOM 734 C C . VAL A 1 91 ? -2.572 1.894 9.007 1.00 97.94 91 VAL A C 1
ATOM 736 O O . VAL A 1 91 ? -2.174 0.962 8.314 1.00 97.94 91 VAL A O 1
ATOM 739 N N . VAL A 1 92 ? -1.831 2.474 9.946 1.00 97.38 92 VAL A N 1
ATOM 740 C CA . VAL A 1 92 ? -0.457 2.083 10.279 1.00 97.38 92 VAL A CA 1
ATOM 741 C C . VAL A 1 92 ? -0.312 1.974 11.788 1.00 97.38 92 VAL A C 1
ATOM 743 O O . VAL A 1 92 ? -0.981 2.687 12.541 1.00 97.38 92 VAL A O 1
ATOM 746 N N . GLY A 1 93 ? 0.583 1.108 12.250 1.00 96.06 93 GLY A N 1
ATOM 747 C CA . GLY A 1 93 ? 0.848 0.978 13.676 1.00 96.06 93 GLY A CA 1
ATOM 748 C C . GLY A 1 93 ? 1.990 0.020 14.007 1.00 96.06 93 GLY A C 1
ATOM 749 O O . GLY A 1 93 ? 2.743 -0.391 13.126 1.00 96.06 93 GLY A O 1
ATOM 750 N N . PRO A 1 94 ? 2.179 -0.304 15.297 1.00 96.69 94 PRO A N 1
ATOM 751 C CA . PRO A 1 94 ? 3.266 -1.170 15.734 1.00 96.69 94 PRO A CA 1
ATOM 752 C C . PRO A 1 94 ? 3.088 -2.618 15.260 1.00 96.69 94 PRO A C 1
ATOM 754 O O . PRO A 1 94 ? 1.970 -3.134 15.199 1.00 96.69 94 PRO A O 1
ATOM 757 N N . ARG A 1 95 ? 4.223 -3.301 15.045 1.00 96.25 95 ARG A N 1
ATOM 758 C CA . ARG A 1 95 ? 4.268 -4.739 14.720 1.00 96.25 95 ARG A CA 1
ATOM 759 C C . ARG A 1 95 ? 3.838 -5.651 15.866 1.00 96.25 95 ARG A C 1
ATOM 761 O O . ARG A 1 95 ? 3.364 -6.755 15.641 1.00 96.25 95 ARG A O 1
ATOM 768 N N . ASN A 1 96 ? 3.994 -5.177 17.099 1.00 96.88 96 ASN A N 1
ATOM 769 C CA . ASN A 1 96 ? 3.476 -5.838 18.290 1.00 96.88 96 ASN A CA 1
ATOM 770 C C . ASN A 1 96 ? 2.331 -4.994 18.852 1.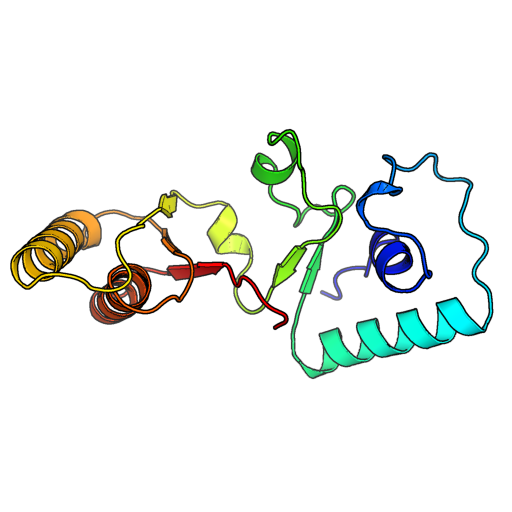00 96.88 96 ASN A C 1
ATOM 772 O O . ASN A 1 96 ? 2.559 -4.011 19.563 1.00 96.88 96 ASN A O 1
ATOM 776 N N . VAL A 1 97 ? 1.106 -5.333 18.459 1.00 96.06 97 VAL A N 1
ATOM 777 C CA . VAL A 1 97 ? -0.093 -4.605 18.871 1.00 96.06 97 VAL A CA 1
ATOM 778 C C . VAL A 1 97 ? -0.516 -5.041 20.276 1.00 96.06 97 VAL A C 1
ATOM 780 O O . VAL A 1 97 ? -0.627 -6.228 20.573 1.00 96.06 97 VAL A O 1
ATOM 783 N N . SER A 1 98 ? -0.753 -4.077 21.165 1.00 97.50 98 SER A N 1
ATOM 784 C CA . SER A 1 98 ? -1.296 -4.365 22.495 1.00 97.50 98 SER A CA 1
ATOM 785 C C . SER A 1 98 ? -2.784 -4.714 22.415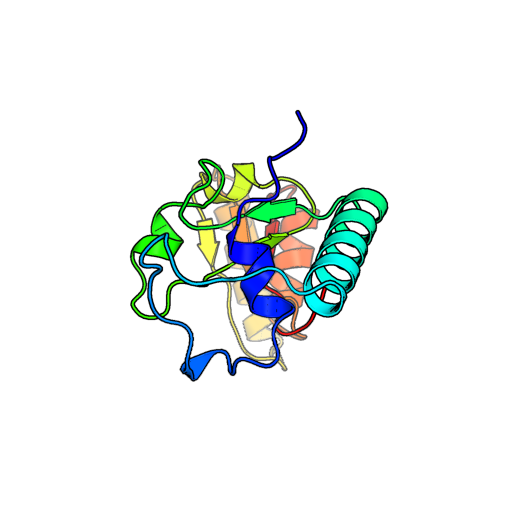 1.00 97.50 98 SER A C 1
ATOM 787 O O . SER A 1 98 ? -3.468 -4.333 21.465 1.00 97.50 98 SER A O 1
ATOM 789 N N . SER A 1 99 ? -3.333 -5.354 23.452 1.00 97.56 99 SER A N 1
ATOM 790 C CA . SER A 1 99 ? -4.779 -5.622 23.529 1.00 97.56 99 SER A CA 1
ATOM 791 C C . SER A 1 99 ? -5.618 -4.345 23.409 1.00 97.56 99 SER A C 1
ATOM 793 O O . SER A 1 99 ? -6.675 -4.362 22.789 1.00 97.56 99 SER A O 1
ATOM 795 N N . TYR A 1 100 ? -5.128 -3.230 23.962 1.00 97.38 100 TYR A N 1
ATOM 796 C CA . TYR A 1 100 ? -5.763 -1.922 23.803 1.00 97.38 100 TYR A CA 1
ATOM 797 C C . TYR A 1 100 ? -5.690 -1.426 22.354 1.00 97.38 100 TYR A C 1
ATOM 799 O O . TYR A 1 100 ? -6.703 -1.008 21.805 1.00 97.38 100 TYR A O 1
ATOM 807 N N . GLY A 1 101 ? -4.518 -1.518 21.713 1.00 96.69 101 GLY A N 1
ATOM 808 C CA . GLY A 1 101 ? -4.357 -1.144 20.307 1.00 96.69 101 GLY A CA 1
ATOM 809 C C . GLY A 1 101 ? -5.305 -1.924 19.399 1.00 96.69 101 GLY A C 1
ATOM 810 O O . GLY A 1 101 ? -5.979 -1.322 18.571 1.00 96.69 101 GLY A O 1
ATOM 811 N N . LYS A 1 102 ? -5.440 -3.234 19.635 1.00 97.75 102 LYS A N 1
ATOM 812 C CA . LYS A 1 102 ? -6.389 -4.090 18.917 1.00 97.75 102 LYS A CA 1
ATOM 813 C C . LYS A 1 102 ? -7.832 -3.599 19.077 1.00 97.75 102 LYS A C 1
ATOM 815 O O . LYS A 1 102 ? -8.496 -3.384 18.070 1.00 97.75 102 LYS A O 1
ATOM 820 N N . GLN A 1 103 ? -8.282 -3.338 20.307 1.00 98.06 103 GLN A N 1
ATOM 821 C CA . GLN A 1 103 ? -9.636 -2.824 20.569 1.00 98.06 103 GLN A CA 1
ATOM 822 C C . GLN A 1 103 ? -9.894 -1.471 19.895 1.00 98.06 103 GLN A C 1
ATOM 824 O O . GLN A 1 103 ? -10.976 -1.239 19.360 1.00 98.06 103 GLN A O 1
ATOM 829 N N . VAL A 1 104 ? -8.907 -0.571 19.903 1.00 97.56 104 VAL A N 1
ATOM 830 C CA . VAL A 1 104 ? -9.018 0.732 19.230 1.00 97.56 104 VAL A CA 1
ATOM 831 C C . VAL A 1 104 ? -9.147 0.553 17.719 1.00 97.56 104 VAL A C 1
ATOM 833 O O . VAL A 1 104 ? -9.997 1.198 17.107 1.00 97.56 104 VAL A O 1
ATOM 836 N N . THR A 1 105 ? -8.347 -0.327 17.113 1.00 97.69 105 THR A N 1
ATOM 837 C CA . THR A 1 105 ? -8.445 -0.623 15.679 1.00 97.69 105 THR A CA 1
ATOM 838 C C . THR A 1 105 ? -9.792 -1.264 15.340 1.00 97.69 105 THR A C 1
ATOM 840 O O . THR A 1 105 ? -10.456 -0.807 14.417 1.00 97.69 105 THR A O 1
ATOM 843 N N . GLU A 1 106 ? -10.264 -2.239 16.116 1.00 97.88 106 GLU A N 1
ATOM 844 C CA . GLU A 1 106 ? -11.598 -2.835 15.941 1.00 97.88 106 GLU A CA 1
ATOM 845 C C . GLU A 1 106 ? -12.703 -1.772 16.019 1.00 97.88 106 GLU A C 1
ATOM 847 O O . GLU A 1 106 ? -13.575 -1.708 15.153 1.00 97.88 106 GLU A O 1
ATOM 852 N N . HIS A 1 107 ? -12.640 -0.877 17.008 1.00 97.62 107 HIS A N 1
ATOM 853 C CA . HIS A 1 107 ? -13.611 0.204 17.159 1.00 97.62 107 HIS A CA 1
ATOM 854 C C . HIS A 1 107 ? -13.583 1.190 15.982 1.00 97.62 107 HIS A C 1
ATOM 856 O O . HIS A 1 107 ? -14.638 1.602 15.496 1.00 97.62 107 HIS A O 1
ATOM 862 N N . LEU A 1 108 ? -12.390 1.532 15.481 1.00 97.38 108 LEU A N 1
ATOM 863 C CA . LEU A 1 108 ? -12.235 2.337 14.270 1.00 97.38 108 LEU A CA 1
ATOM 864 C C . LEU A 1 108 ? -12.958 1.678 13.091 1.00 97.38 108 LEU A C 1
ATOM 866 O O . LEU A 1 108 ? -13.716 2.346 12.394 1.00 97.38 108 LEU A O 1
ATOM 870 N N . PHE A 1 109 ? -12.776 0.374 12.895 1.00 98.06 109 PHE A N 1
ATOM 871 C CA . PHE A 1 109 ? -13.407 -0.377 11.810 1.00 98.06 109 PHE A CA 1
ATOM 872 C C . PHE A 1 109 ? -14.931 -0.477 11.938 1.00 98.06 109 PHE A C 1
ATOM 874 O O . PHE A 1 109 ? -15.640 -0.334 10.940 1.00 98.06 109 PHE A O 1
ATOM 881 N N . GLN A 1 110 ? -15.456 -0.588 13.161 1.00 97.19 110 GLN A N 1
ATOM 882 C CA . GLN A 1 110 ? -16.899 -0.488 13.408 1.00 97.19 110 GLN A CA 1
ATOM 883 C C . GLN A 1 110 ? -17.479 0.867 12.994 1.00 97.19 110 GLN A C 1
ATOM 885 O O . GLN A 1 110 ? -18.626 0.928 12.547 1.00 97.19 110 GLN A O 1
ATOM 890 N N . PHE A 1 111 ? -16.699 1.940 13.128 1.00 95.75 111 PHE A N 1
ATOM 891 C CA . PHE A 1 111 ? -17.093 3.273 12.690 1.00 95.75 111 PHE A CA 1
ATOM 892 C C . PHE A 1 111 ? -16.952 3.439 11.172 1.00 95.75 111 PHE A C 1
ATOM 894 O O . PHE A 1 111 ? -17.887 3.894 10.513 1.00 95.75 111 PHE A O 1
ATOM 901 N N . VAL A 1 112 ? -15.812 3.038 10.596 1.00 96.38 112 VAL A N 1
ATOM 902 C CA . VAL A 1 112 ? -15.507 3.317 9.186 1.00 96.38 112 VAL A CA 1
ATOM 903 C C . VAL A 1 112 ? -16.244 2.420 8.194 1.00 96.38 112 VAL A C 1
ATOM 905 O O . VAL A 1 112 ? -16.403 2.820 7.045 1.00 96.38 112 VAL A O 1
ATOM 908 N N . LYS A 1 113 ? -16.769 1.261 8.618 1.00 95.75 113 LYS A N 1
ATOM 909 C CA . LYS A 1 113 ? -17.518 0.339 7.738 1.00 95.75 113 LYS A CA 1
ATOM 910 C C . LYS A 1 113 ? -18.766 0.944 7.084 1.00 95.75 113 LYS A C 1
ATOM 912 O O . LYS A 1 113 ? -19.293 0.374 6.138 1.00 95.75 113 LYS A O 1
ATOM 917 N N . THR A 1 114 ? -19.282 2.059 7.604 1.00 95.50 114 THR A N 1
ATOM 918 C CA . THR A 1 114 ? -20.445 2.760 7.031 1.00 95.50 114 THR A CA 1
ATOM 919 C C . THR A 1 114 ? -20.059 3.772 5.949 1.00 95.50 114 THR A C 1
ATOM 921 O O . THR A 1 114 ? -20.935 4.316 5.278 1.00 95.50 114 THR A O 1
ATOM 924 N N . TYR A 1 115 ? -18.762 4.022 5.759 1.00 95.88 115 TYR A N 1
ATOM 925 C CA . TYR A 1 115 ? -18.241 4.957 4.773 1.00 95.88 115 TYR A CA 1
ATOM 926 C C . TYR A 1 115 ? -17.807 4.226 3.504 1.00 95.88 115 TYR A C 1
ATOM 928 O O . TYR A 1 115 ? -17.257 3.129 3.547 1.00 95.88 115 TYR A O 1
ATOM 936 N N . ASN A 1 116 ? -17.997 4.879 2.357 1.00 95.56 116 ASN A N 1
ATOM 937 C CA . ASN A 1 116 ? -17.471 4.398 1.085 1.00 95.56 116 ASN A CA 1
ATOM 938 C C . ASN A 1 116 ? -15.986 4.773 0.958 1.00 95.56 116 ASN A C 1
ATOM 940 O O . ASN A 1 116 ? -15.649 5.855 0.460 1.00 95.56 116 ASN A O 1
ATOM 944 N N . LEU A 1 117 ? -15.116 3.908 1.476 1.00 96.94 117 LEU A N 1
ATOM 945 C CA . LEU A 1 117 ? -13.667 4.080 1.445 1.00 96.94 117 LEU A CA 1
ATOM 946 C C . LEU A 1 117 ? -12.933 2.760 1.202 1.00 96.94 117 LEU A C 1
ATOM 948 O O . LEU A 1 117 ? -13.505 1.678 1.299 1.00 96.94 117 LEU A O 1
ATOM 952 N N . VAL A 1 118 ? -11.642 2.886 0.922 1.00 98.19 118 VAL A N 1
ATOM 953 C CA . VAL A 1 118 ? -10.668 1.803 0.786 1.00 98.19 118 VAL A CA 1
ATOM 954 C C . VAL A 1 118 ? -9.645 1.950 1.902 1.00 98.19 118 VAL A C 1
ATOM 956 O O . VAL A 1 118 ? -9.216 3.063 2.204 1.00 98.19 118 VAL A O 1
ATOM 959 N N . THR A 1 119 ? -9.211 0.855 2.512 1.00 98.38 119 THR A N 1
ATOM 960 C CA . THR A 1 119 ? -8.094 0.890 3.464 1.00 98.38 119 THR A CA 1
ATOM 961 C C . THR A 1 119 ? -6.768 0.614 2.765 1.00 98.38 119 THR A C 1
ATOM 963 O O . THR A 1 119 ? -6.709 -0.113 1.775 1.00 98.38 119 THR A O 1
ATOM 966 N N . ILE A 1 120 ? -5.676 1.187 3.265 1.00 98.19 120 ILE A N 1
ATOM 967 C CA . ILE A 1 120 ? -4.321 0.883 2.787 1.00 98.19 120 ILE A CA 1
ATOM 968 C C . ILE A 1 120 ? -3.378 0.641 3.965 1.00 98.19 120 ILE A C 1
ATOM 970 O O . ILE A 1 120 ? -3.431 1.368 4.961 1.00 98.19 120 ILE A O 1
ATOM 974 N N . SER A 1 121 ? -2.531 -0.385 3.863 1.00 98.12 121 SER A N 1
ATOM 975 C CA . SER A 1 121 ? -1.530 -0.724 4.883 1.00 98.12 121 SER A CA 1
ATOM 976 C C . SER A 1 121 ? -0.356 -1.533 4.302 1.00 98.12 121 SER A C 1
ATOM 978 O O . SER A 1 121 ? -0.337 -1.817 3.104 1.00 98.12 121 SER A O 1
ATOM 980 N N . GLY A 1 122 ? 0.659 -1.847 5.112 1.00 96.88 122 GLY A N 1
ATOM 981 C CA . GLY A 1 122 ? 1.939 -2.421 4.675 1.00 96.88 122 GLY A CA 1
ATOM 982 C C . GLY A 1 122 ? 2.053 -3.950 4.725 1.00 96.88 122 GLY A C 1
ATOM 983 O O . GLY A 1 122 ? 3.137 -4.477 4.479 1.00 96.88 122 GLY A O 1
ATOM 984 N N . LEU A 1 123 ? 0.974 -4.668 5.062 1.00 95.62 123 LEU A N 1
ATOM 985 C CA . LEU A 1 123 ? 0.948 -6.133 5.231 1.00 95.62 123 LEU A CA 1
ATOM 986 C C . LEU A 1 123 ? 1.986 -6.683 6.238 1.00 95.62 123 LEU A C 1
ATOM 988 O O . LEU A 1 123 ? 2.385 -7.843 6.163 1.00 95.62 123 LEU A O 1
ATOM 992 N N . ALA A 1 124 ? 2.453 -5.859 7.178 1.00 96.00 124 ALA A N 1
ATOM 993 C CA . ALA A 1 124 ? 3.300 -6.316 8.274 1.00 96.00 124 ALA A CA 1
ATOM 994 C C . ALA A 1 124 ? 2.473 -6.988 9.387 1.00 96.00 124 ALA A C 1
ATOM 996 O O . ALA A 1 124 ? 1.260 -6.795 9.488 1.00 96.00 124 ALA A O 1
ATOM 997 N N . ASP A 1 125 ? 3.145 -7.718 10.280 1.00 96.50 125 ASP A N 1
ATOM 998 C CA . ASP A 1 125 ? 2.528 -8.165 11.532 1.00 96.50 125 ASP A CA 1
ATOM 999 C C . ASP A 1 125 ? 1.981 -6.974 12.337 1.00 96.50 125 ASP A C 1
ATOM 1001 O O . ASP A 1 125 ? 2.450 -5.839 12.206 1.00 96.50 125 ASP A O 1
ATOM 1005 N N . GLY A 1 126 ? 1.015 -7.237 13.217 1.00 96.62 126 GLY A N 1
ATOM 1006 C CA . GLY A 1 126 ? 0.441 -6.233 14.110 1.00 96.62 126 GLY A CA 1
ATOM 1007 C C . GLY A 1 126 ? -0.710 -5.460 13.471 1.00 96.62 126 GLY A C 1
ATOM 1008 O O . GLY A 1 126 ? -1.673 -6.058 12.993 1.00 96.62 126 GLY A O 1
ATOM 1009 N N . VAL A 1 127 ? -0.653 -4.127 13.528 1.00 98.00 127 VAL A N 1
ATOM 1010 C CA . VAL A 1 127 ? -1.771 -3.266 13.090 1.00 98.00 127 VAL A CA 1
ATOM 1011 C C . VAL A 1 127 ? -2.062 -3.391 11.595 1.00 98.00 127 VAL A C 1
ATOM 1013 O O . VAL A 1 127 ? -3.227 -3.329 11.208 1.00 98.00 127 VAL 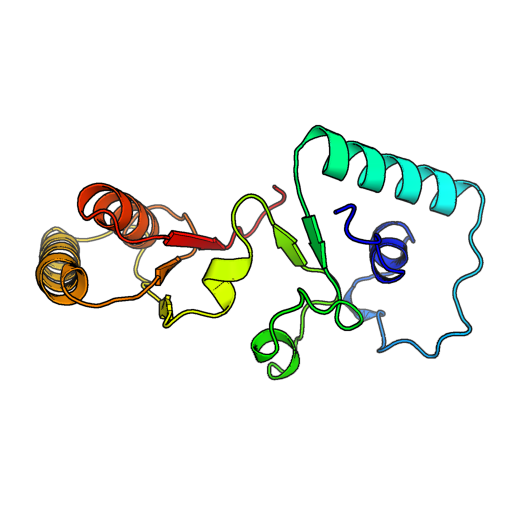A O 1
ATOM 1016 N N . ASP A 1 128 ? -1.043 -3.599 10.767 1.00 98.06 128 ASP A N 1
ATOM 1017 C CA . ASP A 1 128 ? -1.217 -3.713 9.319 1.00 98.06 128 ASP A CA 1
ATOM 1018 C C . ASP A 1 128 ? -2.007 -4.981 8.951 1.00 98.06 128 ASP A C 1
ATOM 1020 O O . ASP A 1 128 ? -2.994 -4.908 8.218 1.00 98.06 128 ASP A O 1
ATOM 1024 N N . MET A 1 129 ? -1.643 -6.133 9.527 1.00 97.81 129 MET A N 1
ATOM 1025 C CA . MET A 1 129 ? -2.409 -7.379 9.398 1.00 97.81 129 MET A CA 1
ATOM 1026 C C . MET A 1 129 ? -3.852 -7.201 9.884 1.00 97.81 129 MET A C 1
ATOM 1028 O O . MET A 1 129 ? -4.787 -7.522 9.154 1.00 97.81 129 MET A O 1
ATOM 1032 N N . LEU A 1 130 ? -4.038 -6.605 11.068 1.00 98.19 130 LEU A N 1
ATOM 1033 C CA . LEU A 1 130 ? -5.364 -6.366 11.641 1.00 98.19 130 LEU A CA 1
ATOM 1034 C C . LEU A 1 130 ? -6.224 -5.442 10.760 1.00 98.19 130 LEU A C 1
ATOM 1036 O O . LEU A 1 130 ? -7.425 -5.660 10.626 1.00 98.19 130 LEU A O 1
ATOM 1040 N N . CYS A 1 131 ? -5.622 -4.430 10.127 1.00 98.50 131 CYS A N 1
ATOM 1041 C CA . CYS A 1 131 ? -6.297 -3.573 9.154 1.00 98.50 131 CYS A CA 1
ATOM 1042 C C . CYS A 1 131 ? -6.860 -4.397 7.992 1.00 98.50 131 CYS A C 1
ATOM 1044 O O . CYS A 1 131 ? -8.037 -4.260 7.659 1.00 98.50 131 CYS A O 1
ATOM 1046 N N . HIS A 1 132 ? -6.048 -5.265 7.388 1.00 98.44 132 HIS A N 1
ATOM 1047 C CA . HIS A 1 132 ? -6.490 -6.095 6.270 1.00 98.44 132 HIS A CA 1
ATOM 1048 C C . HIS A 1 132 ? -7.557 -7.115 6.693 1.00 98.44 132 HIS A C 1
ATOM 1050 O O . HIS A 1 132 ? -8.565 -7.244 6.000 1.00 98.44 132 HIS A O 1
ATOM 1056 N N . GLU A 1 133 ? -7.386 -7.778 7.841 1.00 98.38 133 GLU A N 1
ATOM 1057 C CA . GLU A 1 133 ? -8.363 -8.729 8.393 1.00 98.38 133 GLU A CA 1
ATOM 1058 C C . GLU A 1 133 ? -9.729 -8.069 8.626 1.00 98.38 133 GLU A C 1
ATOM 1060 O O . GLU A 1 133 ? -10.740 -8.543 8.107 1.00 98.38 133 GLU A O 1
ATOM 1065 N N . LEU A 1 134 ? -9.759 -6.931 9.328 1.00 98.44 134 LEU A N 1
ATOM 1066 C CA . LEU A 1 134 ? -10.998 -6.200 9.610 1.00 98.44 134 LEU A CA 1
ATOM 1067 C C . LEU A 1 134 ? -11.616 -5.587 8.351 1.00 98.44 134 LEU A C 1
ATOM 1069 O O . LEU A 1 134 ? -12.838 -5.490 8.242 1.00 98.44 134 LEU A O 1
ATOM 1073 N N . SER A 1 135 ? -10.792 -5.188 7.378 1.00 98.44 135 SER A N 1
ATOM 1074 C CA . SER A 1 135 ? -11.293 -4.725 6.081 1.00 98.44 135 SER A CA 1
ATOM 1075 C C . SER A 1 135 ? -12.065 -5.837 5.379 1.00 98.44 135 SER A C 1
ATOM 1077 O O . SER A 1 135 ? -13.186 -5.614 4.934 1.00 98.44 135 SER A O 1
ATOM 1079 N N . ILE A 1 136 ? -11.510 -7.051 5.345 1.00 98.12 136 ILE A N 1
ATOM 1080 C CA . ILE A 1 136 ? -12.172 -8.219 4.756 1.00 98.12 136 ILE A CA 1
ATOM 1081 C C . ILE A 1 136 ? -13.446 -8.566 5.535 1.00 98.12 136 ILE A C 1
ATOM 1083 O O . ILE A 1 136 ? -14.500 -8.724 4.921 1.00 98.12 136 ILE A O 1
ATOM 1087 N N . GLU A 1 137 ? -13.378 -8.625 6.869 1.00 98.19 137 GLU A N 1
ATOM 1088 C CA . GLU A 1 137 ? -14.531 -8.916 7.734 1.00 98.19 137 GLU A CA 1
ATOM 1089 C C . GLU A 1 137 ? -15.697 -7.946 7.486 1.00 98.19 137 GLU A C 1
ATOM 1091 O O . GLU A 1 137 ? -16.857 -8.352 7.405 1.00 98.19 137 GLU A O 1
ATOM 1096 N N . HIS A 1 138 ? -15.396 -6.659 7.318 1.00 97.75 138 HIS A N 1
ATOM 1097 C CA . HIS A 1 138 ? -16.397 -5.620 7.090 1.00 97.75 138 HIS A CA 1
ATOM 1098 C C . HIS A 1 138 ? -16.675 -5.326 5.612 1.00 97.75 138 HIS A C 1
ATOM 1100 O O . HIS A 1 138 ? -17.408 -4.385 5.315 1.00 97.75 138 HIS A O 1
ATOM 1106 N N . THR A 1 139 ? -16.151 -6.136 4.683 1.00 97.44 139 THR A N 1
ATOM 1107 C CA . THR A 1 139 ? -16.335 -5.958 3.227 1.00 97.44 139 THR A CA 1
ATOM 1108 C C . THR A 1 139 ? -15.876 -4.576 2.728 1.00 97.44 139 THR A C 1
ATOM 1110 O O . THR A 1 139 ? -16.433 -3.999 1.796 1.00 97.44 139 THR A O 1
ATOM 1113 N N . ILE A 1 140 ? -14.835 -4.032 3.353 1.00 98.12 140 ILE A N 1
ATOM 1114 C CA . ILE A 1 140 ? -14.159 -2.805 2.943 1.00 98.12 140 ILE A CA 1
ATOM 1115 C C . ILE A 1 140 ? -13.010 -3.205 2.004 1.00 98.12 140 ILE A C 1
ATOM 1117 O O . ILE A 1 140 ? -12.175 -4.030 2.388 1.00 98.12 140 ILE A O 1
ATOM 1121 N N . PRO A 1 141 ? -12.915 -2.659 0.778 1.00 98.25 141 PRO A N 1
ATOM 1122 C CA . PRO A 1 141 ? -11.776 -2.937 -0.091 1.00 98.25 141 PRO A CA 1
ATOM 1123 C C . PRO A 1 141 ? -10.462 -2.501 0.570 1.00 98.25 141 PRO A C 1
ATOM 1125 O O . PRO A 1 141 ? -10.410 -1.466 1.234 1.00 98.25 141 PRO A O 1
ATOM 1128 N N . THR A 1 142 ? -9.389 -3.266 0.368 1.00 98.31 142 THR A N 1
ATOM 1129 C CA . THR A 1 142 ? -8.093 -3.002 1.004 1.00 98.31 142 THR A CA 1
ATOM 1130 C C . THR A 1 142 ? -6.930 -3.133 0.024 1.00 98.31 142 THR A C 1
ATOM 1132 O O . THR A 1 142 ? -6.970 -3.958 -0.889 1.00 98.31 142 THR A O 1
ATOM 1135 N N . ILE A 1 143 ? -5.899 -2.309 0.207 1.00 97.69 143 ILE A N 1
ATOM 1136 C CA . ILE A 1 143 ? -4.672 -2.278 -0.596 1.00 97.69 143 ILE A CA 1
ATOM 1137 C C . ILE A 1 143 ? -3.480 -2.576 0.314 1.00 97.69 143 ILE A C 1
ATOM 1139 O O . ILE A 1 143 ? -3.254 -1.872 1.297 1.00 97.69 143 ILE A O 1
ATOM 1143 N N . ALA A 1 144 ? -2.683 -3.580 -0.045 1.00 97.44 144 ALA A N 1
ATOM 1144 C CA . ALA A 1 144 ? -1.410 -3.876 0.605 1.00 97.44 144 ALA A CA 1
ATOM 1145 C C . ALA A 1 144 ? -0.244 -3.236 -0.165 1.00 97.44 144 ALA A C 1
ATOM 1147 O O . ALA A 1 144 ? -0.124 -3.417 -1.378 1.00 97.44 144 ALA A O 1
ATOM 1148 N N . VAL A 1 145 ? 0.631 -2.515 0.536 1.00 95.44 145 VAL A N 1
ATOM 1149 C CA . VAL A 1 145 ? 1.878 -1.959 -0.010 1.00 95.44 145 VAL A CA 1
ATOM 1150 C C . VAL A 1 145 ? 3.046 -2.806 0.477 1.00 95.44 145 VAL A C 1
ATOM 1152 O O . VAL A 1 145 ? 3.416 -2.750 1.646 1.00 95.44 145 VAL A O 1
ATOM 1155 N N . LEU A 1 146 ? 3.636 -3.593 -0.420 1.00 93.12 146 LEU A N 1
ATOM 1156 C CA . LEU A 1 146 ? 4.706 -4.522 -0.064 1.00 93.12 146 LEU A CA 1
ATOM 1157 C C . LEU A 1 146 ? 6.073 -3.829 -0.041 1.00 93.12 146 LEU A C 1
ATOM 1159 O O . LEU A 1 146 ? 6.432 -3.093 -0.956 1.00 93.12 146 LEU A O 1
ATOM 1163 N N . GLY A 1 147 ? 6.872 -4.129 0.986 1.00 86.69 147 GLY A N 1
ATOM 1164 C CA . GLY A 1 147 ? 8.291 -3.752 1.060 1.00 86.69 147 GLY A CA 1
ATOM 1165 C C . GLY A 1 147 ? 9.238 -4.716 0.329 1.00 86.69 147 GLY A C 1
ATOM 1166 O O . GLY A 1 147 ? 10.452 -4.615 0.490 1.00 86.69 147 GLY A O 1
ATOM 1167 N N . ALA A 1 148 ? 8.691 -5.673 -0.423 1.00 87.31 148 ALA A N 1
ATOM 1168 C CA . ALA A 1 148 ? 9.404 -6.709 -1.165 1.00 87.31 148 ALA A CA 1
ATOM 1169 C C . ALA A 1 148 ? 8.776 -6.893 -2.560 1.00 87.31 148 ALA A C 1
ATOM 1171 O O . ALA A 1 148 ? 7.789 -6.234 -2.891 1.00 87.31 148 ALA A O 1
ATOM 1172 N N . GLY A 1 149 ? 9.358 -7.775 -3.380 1.00 83.12 149 GLY A N 1
ATOM 1173 C CA . GLY A 1 149 ? 8.762 -8.171 -4.660 1.00 83.12 149 GLY A CA 1
ATOM 1174 C C . GLY A 1 149 ? 7.396 -8.847 -4.487 1.00 83.12 149 GLY A C 1
ATOM 1175 O O . GLY A 1 149 ? 7.112 -9.398 -3.422 1.00 83.12 149 GLY A O 1
ATOM 1176 N N . LEU A 1 150 ? 6.572 -8.769 -5.538 1.00 79.19 150 LEU A N 1
ATOM 1177 C CA . LEU A 1 150 ? 5.278 -9.457 -5.645 1.00 79.19 150 LEU A CA 1
ATOM 1178 C C . LEU A 1 150 ? 5.432 -1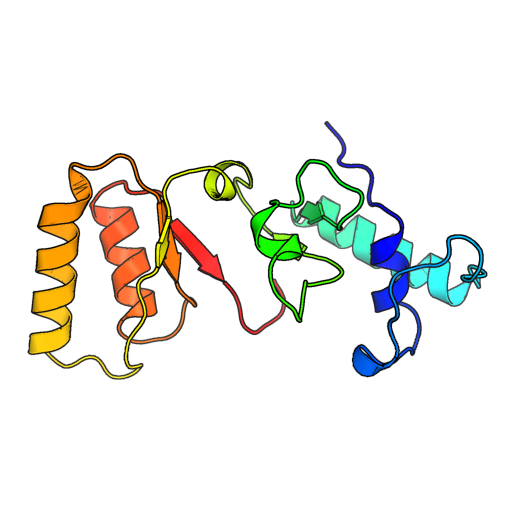0.959 -5.899 1.00 79.19 150 LEU A C 1
ATOM 1180 O O . LEU A 1 150 ? 6.420 -11.342 -6.567 1.00 79.19 150 LEU A O 1
#

Radius of gyration: 18.46 Å; chains: 1; bounding box: 43×30×51 Å

pLDDT: mean 81.89, std 19.26, range [29.98, 98.5]

Secondary structure (DSSP, 8-state):
------GGGGTTTSS--GGG--SPPTT-----HHHHHHHHHHHHHHHHHTEEEEETTSTTS-HHHHTSTT--SEEEEES-GGGGGS-EEE----SS--HHHHHHHHHHHHHHTTS--EEEE---TTHHHHHHHHHHHTT--EEE--SS--

Sequence (150 aa):
MLMSFSKAMYYSASDIKISELRPLQQEMVVMTDTVQKKYNHIVQWCQDQSVFASTADDDAYHFKFRQISSSPYVIYGKGNVELLHQNILAVVGPRNVSSYGKQVTEHLFQFVKTYNLVTISGLADGVDMLCHELSIEHTIPTIAVLGAGL

Foldseek 3Di:
DPFDPDDLLLVVQDPDDPVRDDDDPPPDDDDDPSSVVSSVVVVVVCVVVVKDKDAPVDPLQDVVLVVDPCRDRIDIDHDDSCLSVFAEDEWDDDLDADPVNLVVLLVVLVVCLVDQHEYEAAPHHDRRVSSVVSCVVSVHHYYHDYPDDD